Protein AF-A0A1X7SRQ0-F1 (afdb_monomer_lite)

Structure (mmCIF, N/CA/C/O backbone):
data_AF-A0A1X7SRQ0-F1
#
_entry.id   AF-A0A1X7SRQ0-F1
#
loop_
_atom_site.group_PDB
_atom_site.id
_atom_site.type_symbol
_atom_site.label_atom_id
_atom_site.label_alt_id
_atom_site.label_comp_id
_atom_site.label_asym_id
_atom_site.label_entity_id
_atom_site.label_seq_id
_atom_site.pdbx_PDB_ins_code
_atom_site.Cartn_x
_atom_site.Cartn_y
_atom_site.Cartn_z
_atom_site.occupancy
_atom_site.B_iso_or_equiv
_atom_site.auth_seq_id
_atom_site.auth_comp_id
_atom_site.auth_asym_id
_atom_site.auth_atom_id
_atom_site.pdbx_PDB_model_num
ATOM 1 N N . SER A 1 1 ? -3.868 19.330 27.642 1.00 83.50 1 SER A N 1
ATOM 2 C CA . SER A 1 1 ? -2.740 20.035 26.995 1.00 83.50 1 SER A CA 1
ATOM 3 C C . SER A 1 1 ? -2.067 19.107 25.992 1.00 83.50 1 SER A C 1
ATOM 5 O O . SER A 1 1 ? -2.163 17.891 26.142 1.00 83.50 1 SER A O 1
ATOM 7 N N . GLN A 1 2 ? -1.380 19.655 24.985 1.00 92.00 2 GLN A N 1
ATOM 8 C CA . GLN A 1 2 ? -0.649 18.872 23.974 1.00 92.00 2 GLN A CA 1
ATOM 9 C C . GLN A 1 2 ? 0.383 17.914 24.601 1.00 92.00 2 GLN A C 1
ATOM 11 O O . GLN A 1 2 ? 0.503 16.767 24.185 1.00 92.00 2 GLN A O 1
ATOM 16 N N . SER A 1 3 ? 1.067 18.350 25.662 1.00 94.25 3 SER A N 1
ATOM 17 C CA . SER A 1 3 ? 2.049 17.537 26.389 1.00 94.25 3 SER A CA 1
ATOM 18 C C . SER A 1 3 ? 1.445 16.299 27.062 1.00 94.25 3 SER A C 1
ATOM 20 O O . SER A 1 3 ? 2.060 15.236 27.051 1.00 94.25 3 SER A O 1
ATOM 22 N N . ALA A 1 4 ? 0.237 16.411 27.622 1.00 95.19 4 ALA A N 1
ATOM 23 C CA . ALA A 1 4 ? -0.455 15.280 28.237 1.00 95.19 4 ALA A CA 1
ATOM 24 C C . ALA A 1 4 ? -0.912 14.260 27.184 1.00 95.19 4 ALA A C 1
ATOM 26 O O . ALA A 1 4 ? -0.742 13.062 27.384 1.00 95.19 4 ALA A O 1
ATOM 27 N N . TYR A 1 5 ? -1.433 14.729 26.044 1.00 96.12 5 TYR A N 1
ATOM 28 C CA . TYR A 1 5 ? -1.810 13.851 24.934 1.00 96.12 5 TYR A CA 1
ATOM 29 C C . TYR A 1 5 ? -0.614 13.035 24.438 1.00 96.12 5 TYR A C 1
ATOM 31 O O . TYR A 1 5 ? -0.712 11.813 24.319 1.00 96.12 5 TYR A O 1
ATOM 39 N N . ARG A 1 6 ? 0.524 13.704 24.217 1.00 97.00 6 ARG A N 1
ATOM 40 C CA . ARG A 1 6 ? 1.733 13.056 23.715 1.00 97.00 6 ARG A CA 1
ATOM 41 C C . ARG A 1 6 ? 2.205 11.924 24.633 1.00 97.00 6 ARG A C 1
ATOM 43 O O . ARG A 1 6 ? 2.407 10.810 24.168 1.00 97.00 6 ARG A O 1
ATOM 50 N N . LYS A 1 7 ? 2.287 12.179 25.942 1.00 96.38 7 LYS A N 1
ATOM 51 C CA . LYS A 1 7 ? 2.728 11.180 26.932 1.00 96.38 7 LYS A CA 1
ATOM 52 C C . LYS A 1 7 ? 1.745 10.023 27.119 1.00 96.38 7 LYS A C 1
ATOM 54 O O . LYS A 1 7 ? 2.156 8.894 27.359 1.00 96.38 7 LYS A O 1
ATOM 59 N N . ILE A 1 8 ? 0.442 10.306 27.080 1.00 96.25 8 ILE A N 1
ATOM 60 C CA . ILE A 1 8 ? -0.592 9.309 27.397 1.00 96.25 8 ILE A CA 1
ATOM 61 C C . ILE A 1 8 ? -0.924 8.445 26.177 1.00 96.25 8 ILE A C 1
ATOM 63 O O . ILE A 1 8 ? -1.180 7.254 26.344 1.00 96.25 8 ILE A O 1
ATOM 67 N N . TYR A 1 9 ? -0.932 9.023 24.973 1.00 97.38 9 TYR A N 1
ATOM 68 C CA . TYR A 1 9 ? -1.379 8.348 23.755 1.00 97.38 9 TYR A CA 1
ATOM 69 C C . TYR A 1 9 ? -0.273 8.217 22.713 1.00 97.38 9 TYR A C 1
ATOM 71 O O . TYR A 1 9 ? 0.053 7.103 22.325 1.00 97.38 9 TYR A O 1
ATOM 79 N N . GLU A 1 10 ? 0.307 9.326 22.255 1.00 97.38 10 GLU A N 1
ATOM 80 C CA . GLU A 1 10 ? 1.217 9.321 21.100 1.00 97.38 10 GLU A CA 1
ATOM 81 C C . GLU A 1 10 ? 2.457 8.448 21.327 1.00 97.38 10 GLU A C 1
ATOM 83 O O . GLU A 1 10 ? 2.701 7.524 20.555 1.00 97.38 10 GLU A O 1
ATOM 88 N N . GLU A 1 11 ? 3.205 8.698 22.403 1.00 97.19 11 GLU A N 1
ATOM 89 C CA . GLU A 1 11 ? 4.461 8.003 22.697 1.00 97.19 11 GLU A CA 1
ATOM 90 C C . GLU A 1 11 ? 4.254 6.492 22.901 1.00 97.19 11 GLU A C 1
ATOM 92 O O . GLU A 1 11 ? 4.923 5.726 22.206 1.00 97.19 11 GLU A O 1
ATOM 97 N N . PRO A 1 12 ? 3.298 6.020 23.732 1.00 97.06 12 PRO A N 1
ATOM 98 C CA . PRO A 1 12 ? 3.054 4.584 23.878 1.00 97.06 12 PRO A CA 1
ATOM 99 C C . PRO A 1 12 ? 2.584 3.905 22.586 1.00 97.06 12 PRO A C 1
ATOM 101 O O . PRO A 1 12 ? 2.986 2.781 22.292 1.00 97.06 12 PRO A O 1
ATOM 104 N N . ILE A 1 13 ? 1.749 4.579 21.784 1.00 97.81 13 ILE A N 1
ATOM 105 C CA . ILE A 1 13 ? 1.267 4.027 20.509 1.00 97.81 13 ILE A CA 1
ATOM 106 C C . ILE A 1 13 ? 2.419 3.922 19.504 1.00 97.81 13 ILE A C 1
ATOM 108 O O . ILE A 1 13 ? 2.523 2.919 18.799 1.00 97.81 13 ILE A O 1
ATOM 112 N N . VAL A 1 14 ? 3.293 4.926 19.422 1.00 97.50 14 VAL A N 1
ATOM 113 C CA . VAL A 1 14 ? 4.455 4.893 18.521 1.00 97.50 14 VAL A CA 1
ATOM 114 C C . VAL A 1 14 ? 5.480 3.854 18.976 1.00 97.50 14 VAL A C 1
ATOM 116 O O . VAL A 1 14 ? 6.003 3.128 18.129 1.00 97.50 14 VAL A O 1
ATOM 119 N N . ALA A 1 15 ? 5.726 3.741 20.285 1.00 96.50 15 ALA A N 1
ATOM 120 C CA . ALA A 1 15 ? 6.619 2.737 20.859 1.00 96.50 15 ALA A CA 1
ATOM 121 C C . ALA A 1 15 ? 6.144 1.311 20.537 1.00 96.50 15 ALA A C 1
ATOM 123 O O . ALA A 1 15 ? 6.921 0.517 20.021 1.00 96.50 15 ALA A O 1
ATOM 124 N N . SER A 1 16 ? 4.846 1.023 20.697 1.00 96.94 16 SER A N 1
ATOM 125 C CA . SER A 1 16 ? 4.266 -0.301 20.399 1.00 96.94 16 SER A CA 1
ATOM 126 C C . SER A 1 16 ? 4.402 -0.774 18.946 1.00 96.94 16 SER A C 1
ATOM 128 O O . SER A 1 16 ? 4.195 -1.948 18.661 1.00 96.94 16 SER A O 1
ATOM 130 N N . ARG A 1 17 ? 4.704 0.137 18.010 1.00 95.38 17 ARG A N 1
ATOM 131 C CA . ARG A 1 17 ? 4.852 -0.155 16.574 1.00 95.38 17 ARG A CA 1
ATOM 132 C C . ARG A 1 17 ? 6.307 -0.342 16.148 1.00 95.38 17 ARG A C 1
ATOM 134 O O . ARG A 1 17 ? 6.551 -0.577 14.965 1.00 95.38 17 ARG A O 1
ATOM 141 N N . GLN A 1 18 ? 7.258 -0.179 17.068 1.00 95.94 18 GLN A N 1
ATOM 142 C CA . GLN A 1 18 ? 8.664 -0.437 16.781 1.00 95.94 18 GLN A CA 1
ATOM 143 C C . GLN A 1 18 ? 8.905 -1.941 16.663 1.00 95.94 18 GLN A C 1
ATOM 145 O O . GLN A 1 18 ? 8.263 -2.734 17.344 1.00 95.94 18 GLN A O 1
ATOM 150 N N . VAL A 1 19 ? 9.846 -2.326 15.801 1.00 93.94 19 VAL A N 1
ATOM 151 C CA . VAL A 1 19 ? 10.193 -3.740 15.569 1.00 93.94 19 VAL A CA 1
ATOM 152 C C . VAL A 1 19 ? 10.662 -4.419 16.861 1.00 93.94 19 VAL A C 1
ATOM 154 O O . VAL A 1 19 ? 10.330 -5.572 17.101 1.00 93.94 19 VAL A O 1
ATOM 157 N N . GLU A 1 20 ? 11.363 -3.671 17.711 1.00 94.62 20 GLU A N 1
ATOM 158 C CA . GLU A 1 20 ? 11.936 -4.137 18.980 1.00 94.62 20 GLU A CA 1
ATOM 159 C C . GLU A 1 20 ? 10.980 -3.968 20.181 1.00 94.62 20 GLU A C 1
ATOM 161 O O . GLU A 1 20 ? 11.410 -4.050 21.330 1.00 94.62 20 GLU A O 1
ATOM 166 N N . ALA A 1 21 ? 9.697 -3.665 19.949 1.00 95.81 21 ALA A N 1
ATOM 167 C CA . ALA A 1 21 ? 8.748 -3.396 21.027 1.00 95.81 21 ALA A CA 1
ATOM 168 C C . ALA A 1 21 ? 8.471 -4.654 21.861 1.00 95.81 21 ALA A C 1
ATOM 170 O O . ALA A 1 21 ? 8.062 -5.694 21.333 1.00 95.81 21 ALA A O 1
ATOM 171 N N . THR A 1 22 ? 8.616 -4.529 23.176 1.00 96.94 22 THR A N 1
ATOM 172 C CA . THR A 1 22 ? 8.299 -5.597 24.132 1.00 96.94 22 THR A CA 1
ATOM 173 C C . THR A 1 22 ? 6.798 -5.906 24.160 1.00 96.94 22 THR A C 1
ATOM 175 O O . THR A 1 22 ? 5.968 -5.062 23.818 1.00 96.94 22 THR A O 1
ATOM 178 N N . GLU A 1 23 ? 6.411 -7.102 24.619 1.00 96.62 23 GLU A N 1
ATOM 179 C CA . GLU A 1 23 ? 4.990 -7.476 24.749 1.00 96.62 23 GLU A CA 1
ATOM 180 C C . GLU A 1 23 ? 4.202 -6.484 25.622 1.00 96.62 23 GLU A C 1
ATOM 182 O O . GLU A 1 23 ? 3.056 -6.146 25.323 1.00 96.62 23 GLU A O 1
ATOM 187 N N . THR A 1 24 ? 4.833 -5.956 26.672 1.00 96.94 24 THR A N 1
ATOM 188 C CA . THR A 1 24 ? 4.220 -4.974 27.573 1.00 96.94 24 THR A CA 1
ATOM 189 C C . THR A 1 24 ? 3.992 -3.631 26.879 1.00 96.94 24 THR A C 1
ATOM 191 O O . THR A 1 24 ? 2.922 -3.037 27.026 1.00 96.94 24 THR A O 1
ATOM 194 N N . GLU A 1 25 ? 4.948 -3.153 26.080 1.00 97.00 25 GLU A N 1
ATOM 195 C CA . GLU A 1 25 ? 4.791 -1.937 25.272 1.00 97.00 25 GLU A CA 1
ATOM 196 C C . GLU A 1 25 ? 3.715 -2.103 24.199 1.00 97.00 25 GLU A C 1
ATOM 198 O O . GLU A 1 25 ? 2.921 -1.182 23.983 1.00 97.00 25 GLU A O 1
ATOM 203 N N . GLN A 1 26 ? 3.645 -3.279 23.568 1.00 97.19 26 GLN A N 1
ATOM 204 C CA . GLN A 1 26 ? 2.597 -3.610 22.604 1.00 97.19 26 GLN A CA 1
ATOM 205 C C . GLN A 1 26 ? 1.209 -3.533 23.242 1.00 97.19 26 GLN A C 1
ATOM 207 O O . GLN A 1 26 ? 0.316 -2.863 22.713 1.00 97.19 26 GLN A O 1
ATOM 212 N N . GLU A 1 27 ? 1.040 -4.144 24.414 1.00 97.88 27 GLU A N 1
ATOM 213 C CA . GLU A 1 27 ? -0.235 -4.144 25.124 1.00 97.88 27 GLU A CA 1
ATOM 214 C C . GLU A 1 27 ? -0.637 -2.731 25.576 1.00 97.88 27 GLU A C 1
ATOM 216 O O . GLU A 1 27 ? -1.770 -2.294 25.349 1.00 97.88 27 GLU A O 1
ATOM 221 N N . ILE A 1 28 ? 0.294 -1.971 26.166 1.00 97.62 28 ILE A N 1
ATOM 222 C CA . ILE A 1 28 ? 0.040 -0.587 26.591 1.00 97.62 28 ILE A CA 1
ATOM 223 C C . ILE A 1 28 ? -0.353 0.271 25.384 1.00 97.62 28 ILE A C 1
ATOM 225 O O . ILE A 1 28 ? -1.359 0.988 25.445 1.00 97.62 28 ILE A O 1
ATOM 229 N N . GLY A 1 29 ? 0.396 0.194 24.282 1.00 97.94 29 GLY A N 1
ATOM 230 C CA . GLY A 1 29 ? 0.091 0.941 23.065 1.00 97.94 29 GLY A CA 1
ATOM 231 C C . GLY A 1 29 ? -1.264 0.565 22.473 1.00 97.94 29 GLY A C 1
ATOM 232 O O . GLY A 1 29 ? -2.033 1.456 22.103 1.00 97.94 29 GLY A O 1
ATOM 233 N N . GLN A 1 30 ? -1.622 -0.723 22.469 1.00 97.69 30 GLN A N 1
ATOM 234 C CA . GLN A 1 30 ? -2.933 -1.182 22.011 1.00 97.69 30 GLN A CA 1
ATOM 235 C C . GLN A 1 30 ? -4.068 -0.623 22.879 1.00 97.69 30 GLN A C 1
ATOM 237 O O . GLN A 1 30 ? -5.029 -0.068 22.336 1.00 97.69 30 GLN A O 1
ATOM 242 N N . ARG A 1 31 ? -3.947 -0.691 24.213 1.00 97.94 31 ARG A N 1
ATOM 243 C CA . ARG A 1 31 ? -4.951 -0.130 25.137 1.00 97.94 31 ARG A CA 1
ATOM 244 C C . ARG A 1 31 ? -5.111 1.382 24.939 1.00 97.94 31 ARG A C 1
ATOM 246 O O . ARG A 1 31 ? -6.234 1.884 24.882 1.00 97.94 31 ARG A O 1
ATOM 253 N N . ARG A 1 32 ? -4.004 2.123 24.784 1.00 97.81 32 ARG A N 1
ATOM 254 C CA . ARG A 1 32 ? -4.040 3.577 24.531 1.00 97.81 32 ARG A CA 1
ATOM 255 C C . ARG A 1 32 ? -4.650 3.917 23.173 1.00 97.81 32 ARG A C 1
ATOM 257 O O . ARG A 1 32 ? -5.443 4.853 23.097 1.00 97.81 32 ARG A O 1
ATOM 264 N N . ALA A 1 33 ? -4.346 3.149 22.127 1.00 97.50 33 ALA A N 1
ATOM 265 C CA . ALA A 1 33 ? -4.944 3.331 20.805 1.00 97.50 33 ALA A CA 1
ATOM 266 C C . ALA A 1 33 ? -6.461 3.092 20.817 1.00 97.50 33 ALA A C 1
ATOM 268 O O . ALA A 1 33 ? -7.209 3.872 20.224 1.00 97.50 33 ALA A O 1
ATOM 269 N N . GLN A 1 34 ? -6.917 2.042 21.506 1.00 97.12 34 GLN A N 1
ATOM 270 C CA . GLN A 1 34 ? -8.341 1.729 21.645 1.00 97.12 34 GLN A CA 1
ATOM 271 C C . GLN A 1 34 ? -9.088 2.829 22.398 1.00 97.12 34 GLN A C 1
ATOM 273 O O . GLN A 1 34 ? -10.126 3.291 21.924 1.00 97.12 34 GLN A O 1
ATOM 278 N N . GLU A 1 35 ? -8.543 3.294 23.523 1.00 97.12 35 GLU A N 1
ATOM 279 C CA . GLU A 1 35 ? -9.167 4.370 24.293 1.00 97.12 35 GLU A CA 1
ATOM 280 C C . GLU A 1 35 ? -9.240 5.671 23.487 1.00 97.12 35 GLU A C 1
ATOM 282 O O . GLU A 1 35 ? -10.292 6.309 23.430 1.00 97.12 35 GLU A O 1
ATOM 287 N N . LEU A 1 36 ? -8.165 6.034 22.781 1.00 96.25 36 LEU A N 1
ATOM 288 C CA . LEU A 1 36 ? -8.173 7.209 21.912 1.00 96.25 36 LEU A CA 1
ATOM 289 C C . LEU A 1 36 ? -9.231 7.089 20.805 1.00 96.25 36 LEU A C 1
ATOM 291 O O . LEU A 1 36 ? -9.978 8.036 20.561 1.00 96.25 36 LEU A O 1
ATOM 295 N N . MET A 1 37 ? -9.333 5.924 20.159 1.00 95.12 37 MET A N 1
ATOM 296 C CA . MET A 1 37 ? -10.345 5.676 19.130 1.00 95.12 37 MET A CA 1
ATOM 297 C C . MET A 1 37 ? -11.764 5.782 19.699 1.00 95.12 37 MET A C 1
ATOM 299 O O . MET A 1 37 ? -12.630 6.387 19.065 1.00 95.12 37 MET A O 1
ATOM 303 N N . ARG A 1 38 ? -12.001 5.253 20.907 1.00 95.19 38 ARG A N 1
ATOM 304 C CA . ARG A 1 38 ? -13.285 5.365 21.611 1.00 95.19 38 ARG A CA 1
ATOM 305 C C . ARG A 1 38 ? -13.657 6.829 21.837 1.00 95.19 38 ARG A C 1
ATOM 307 O O . ARG A 1 38 ? -14.774 7.225 21.509 1.00 95.19 38 ARG A O 1
ATOM 314 N N . LEU A 1 39 ? -12.716 7.643 22.319 1.00 94.88 39 LEU A N 1
ATOM 315 C CA . LEU A 1 39 ? -12.930 9.076 22.528 1.00 94.88 39 LEU A CA 1
ATOM 316 C C . LEU A 1 39 ? -13.249 9.816 21.223 1.00 94.88 39 LEU A C 1
ATOM 318 O O . LEU A 1 39 ? -14.202 10.592 21.175 1.00 94.88 39 LEU A O 1
ATOM 322 N N . ILE A 1 40 ? -12.498 9.540 20.154 1.00 94.62 40 ILE A N 1
ATOM 323 C CA . ILE A 1 40 ? -12.701 10.170 18.841 1.00 94.62 40 ILE A CA 1
ATOM 324 C C . ILE A 1 40 ? -14.042 9.751 18.226 1.00 94.62 40 ILE A C 1
ATOM 326 O O . ILE A 1 40 ? -14.733 10.584 17.639 1.00 94.62 40 ILE A O 1
ATOM 330 N N . SER A 1 41 ? -14.446 8.488 18.385 1.00 93.25 41 SER A N 1
ATOM 331 C CA . SER A 1 41 ? -15.684 7.957 17.797 1.00 93.25 41 SER A CA 1
ATOM 332 C C . SER A 1 41 ? -16.956 8.672 18.268 1.00 93.25 41 SER A C 1
ATOM 334 O O . SER A 1 41 ? -17.941 8.696 17.536 1.00 93.25 41 SER A O 1
ATOM 336 N N . MET A 1 42 ? -16.927 9.319 19.440 1.00 93.81 42 MET A N 1
ATOM 337 C CA . MET A 1 42 ? -18.051 10.120 19.942 1.00 93.81 42 MET A CA 1
ATOM 338 C C . MET A 1 42 ? -18.315 11.382 19.108 1.00 93.81 42 MET A C 1
ATOM 340 O O . MET A 1 42 ? -19.422 11.912 19.139 1.00 93.81 42 MET A O 1
ATOM 344 N N . PHE A 1 43 ? -17.319 11.856 18.355 1.00 94.62 43 PHE A N 1
ATOM 345 C CA . PHE A 1 43 ? -17.387 13.106 17.588 1.00 94.62 43 PHE A CA 1
ATOM 346 C C . PHE A 1 43 ? -17.085 12.914 16.094 1.00 94.62 43 PHE A C 1
ATOM 348 O O . PHE A 1 43 ? -17.113 13.876 15.328 1.00 94.62 43 PHE A O 1
ATOM 355 N N . TYR A 1 44 ? -16.801 11.683 15.662 1.00 88.81 44 TYR A N 1
ATOM 356 C CA . TYR A 1 44 ? -16.464 11.343 14.283 1.00 88.81 44 TYR A CA 1
ATOM 357 C C . TYR A 1 44 ? -17.385 10.241 13.754 1.00 88.81 44 TYR A C 1
ATOM 359 O O . TYR A 1 44 ? -17.308 9.083 14.166 1.00 88.81 44 TYR A O 1
ATOM 367 N N . LEU A 1 45 ? -18.239 10.593 12.790 1.00 90.69 45 LEU A N 1
ATOM 368 C CA . LEU A 1 45 ? -19.110 9.634 12.119 1.00 90.69 45 LEU A CA 1
ATOM 369 C C . LEU A 1 45 ? -18.375 8.958 10.955 1.00 90.69 45 LEU A C 1
ATOM 371 O O . LEU A 1 45 ? -18.103 9.583 9.929 1.00 90.69 45 LEU A O 1
ATOM 375 N N . ARG A 1 46 ? -18.137 7.648 11.074 1.00 88.25 46 ARG A N 1
ATOM 376 C CA . ARG A 1 46 ? -17.595 6.815 9.992 1.00 88.25 46 ARG A CA 1
ATOM 377 C C . ARG A 1 46 ? -18.678 5.918 9.402 1.00 88.25 46 ARG A C 1
ATOM 379 O O . ARG A 1 46 ? -19.153 5.002 10.065 1.00 88.25 46 ARG A O 1
ATOM 386 N N . ARG A 1 47 ? -19.025 6.126 8.131 1.00 89.38 47 ARG A N 1
ATOM 387 C CA . ARG A 1 47 ? -19.858 5.190 7.357 1.00 89.38 47 ARG A CA 1
ATOM 388 C C . ARG A 1 47 ? -18.954 4.291 6.521 1.00 89.38 47 ARG A C 1
ATOM 390 O O . ARG A 1 47 ? -18.166 4.786 5.719 1.00 89.38 47 ARG A O 1
ATOM 397 N N . THR A 1 48 ? -19.038 2.980 6.720 1.00 88.94 48 THR A N 1
ATOM 398 C CA . THR A 1 48 ? -18.316 2.003 5.894 1.00 88.94 48 THR A CA 1
ATOM 399 C C . THR A 1 48 ? -19.169 1.611 4.689 1.00 88.94 48 THR A C 1
ATOM 401 O O . THR A 1 48 ? -20.396 1.730 4.699 1.00 88.94 48 THR A O 1
ATOM 404 N N . GLN A 1 49 ? -18.527 1.091 3.640 1.00 83.75 49 GLN A N 1
ATOM 405 C CA . GLN A 1 49 ? -19.229 0.540 2.473 1.00 83.75 49 GLN A CA 1
ATOM 406 C C . GLN A 1 49 ? -20.114 -0.673 2.825 1.00 83.75 49 GLN A C 1
ATOM 408 O O . GLN A 1 49 ? -20.915 -1.106 2.002 1.00 83.75 49 GLN A O 1
ATOM 413 N N . GLU A 1 50 ? -20.015 -1.216 4.044 1.00 84.94 50 GLU A N 1
ATOM 414 C CA . GLU A 1 50 ? -20.852 -2.322 4.526 1.00 84.94 50 GLU A CA 1
ATOM 415 C C . GLU A 1 50 ? -22.338 -1.972 4.547 1.00 84.94 50 GLU A C 1
ATOM 417 O O . GLU A 1 50 ? -23.168 -2.842 4.300 1.00 84.94 50 GLU A O 1
ATOM 422 N N . ILE A 1 51 ? -22.673 -0.695 4.757 1.00 84.56 51 ILE A N 1
ATOM 423 C CA . ILE A 1 51 ? -24.057 -0.210 4.697 1.00 84.56 51 ILE A CA 1
ATOM 424 C C . ILE A 1 51 ? -24.643 -0.442 3.293 1.00 84.56 51 ILE A C 1
ATOM 426 O O . ILE A 1 51 ? -25.795 -0.849 3.166 1.00 84.56 51 ILE A O 1
ATOM 430 N N . ASN A 1 52 ? -23.832 -0.259 2.245 1.00 82.69 52 ASN A N 1
ATOM 431 C CA . ASN A 1 52 ? -24.247 -0.421 0.850 1.00 82.6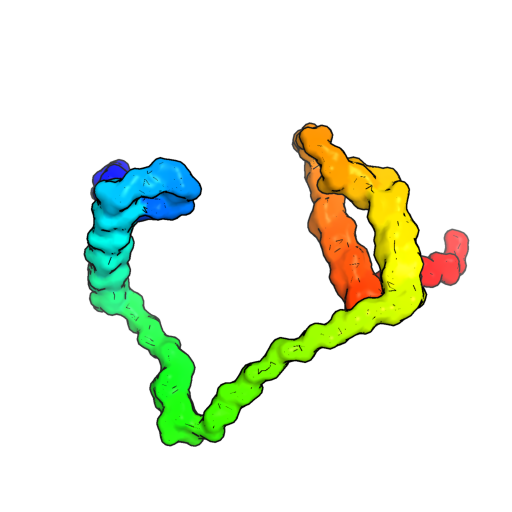9 52 ASN A CA 1
ATOM 432 C C . ASN A 1 52 ? -24.247 -1.885 0.388 1.00 82.69 52 ASN A C 1
ATOM 434 O O . ASN A 1 52 ? -24.962 -2.217 -0.555 1.00 82.69 52 ASN A O 1
ATOM 438 N N . LYS A 1 53 ? -23.502 -2.783 1.053 1.00 82.94 53 LYS A N 1
ATOM 439 C CA . LYS A 1 53 ? -23.438 -4.215 0.690 1.00 82.94 53 LYS A CA 1
ATOM 440 C C . LYS A 1 53 ? -24.803 -4.915 0.717 1.00 82.94 53 LYS A C 1
ATOM 442 O O . LYS A 1 53 ? -24.962 -5.934 0.065 1.00 82.94 53 LYS A O 1
ATOM 447 N N . LYS A 1 54 ? -25.776 -4.386 1.468 1.00 84.94 54 LYS A N 1
ATOM 448 C CA . LYS A 1 54 ? -27.151 -4.918 1.527 1.00 84.94 54 LYS A CA 1
ATOM 449 C C . LYS A 1 54 ? -28.000 -4.565 0.302 1.00 84.94 54 LYS A C 1
ATOM 451 O O . LYS A 1 54 ? -29.035 -5.184 0.095 1.00 84.94 54 LYS A O 1
ATOM 456 N N . TYR A 1 55 ? -27.581 -3.565 -0.471 1.00 91.00 55 TYR A N 1
ATOM 457 C CA . TYR A 1 55 ? -28.361 -2.995 -1.572 1.00 91.00 55 TYR A CA 1
ATOM 458 C C . TYR A 1 55 ? -27.650 -3.093 -2.922 1.00 91.00 55 TYR A C 1
ATOM 460 O O . TYR A 1 55 ? -28.278 -2.909 -3.960 1.00 91.00 55 TYR A O 1
ATOM 468 N N . LEU A 1 56 ? -26.345 -3.369 -2.917 1.00 90.88 56 LEU A N 1
ATOM 469 C CA . LEU A 1 56 ? -25.528 -3.509 -4.114 1.00 90.88 56 LEU A CA 1
ATOM 470 C C . LEU A 1 56 ? -25.095 -4.969 -4.305 1.00 90.88 56 LEU A C 1
ATOM 472 O O . LEU A 1 56 ? -24.885 -5.674 -3.316 1.00 90.88 56 LEU A O 1
ATOM 476 N N . PRO A 1 57 ? -24.895 -5.416 -5.556 1.00 91.12 57 PRO A N 1
ATOM 477 C CA . PRO A 1 57 ? -24.254 -6.694 -5.839 1.00 91.12 57 PRO A CA 1
ATOM 478 C C . PRO A 1 57 ? -22.885 -6.824 -5.145 1.00 91.12 57 PRO A C 1
ATOM 480 O O . PRO A 1 57 ? -22.214 -5.812 -4.903 1.00 91.12 57 PRO A O 1
ATOM 483 N N . PRO A 1 58 ? -22.434 -8.055 -4.840 1.00 88.56 58 PRO A N 1
ATOM 484 C CA . PRO A 1 58 ? -21.140 -8.269 -4.208 1.00 88.56 58 PRO A CA 1
ATOM 485 C C . PRO A 1 58 ? -20.014 -7.723 -5.093 1.00 88.56 58 PRO A C 1
ATOM 487 O O . PRO A 1 58 ? -19.898 -8.065 -6.269 1.00 88.56 58 PRO A O 1
ATOM 490 N N . LYS A 1 59 ? -19.155 -6.879 -4.512 1.00 89.00 59 LYS A N 1
ATOM 491 C CA . LYS A 1 59 ? -17.941 -6.406 -5.180 1.00 89.00 59 LYS A CA 1
ATOM 492 C C . LYS A 1 59 ? -16.936 -7.555 -5.247 1.00 89.00 59 LYS A C 1
ATOM 494 O O . LYS A 1 59 ? -16.497 -8.040 -4.207 1.00 89.00 59 LYS A O 1
ATOM 499 N N . VAL A 1 60 ? -16.553 -7.948 -6.457 1.00 91.06 60 VAL A N 1
ATOM 500 C CA . VAL A 1 60 ? -15.452 -8.889 -6.690 1.00 91.06 60 VAL A CA 1
ATOM 501 C C . VAL A 1 60 ? -14.197 -8.082 -6.998 1.00 91.06 60 VAL A C 1
ATOM 503 O O . VAL A 1 60 ? -14.176 -7.290 -7.938 1.00 91.06 60 VAL A O 1
ATOM 506 N N . GLU A 1 61 ? -13.159 -8.259 -6.187 1.00 93.38 61 GLU A N 1
ATOM 507 C CA . GLU A 1 61 ? -11.837 -7.681 -6.425 1.00 93.38 61 GLU A CA 1
ATOM 508 C C . GLU A 1 61 ? -10.888 -8.797 -6.857 1.00 93.38 61 GLU A C 1
ATOM 510 O O . GLU A 1 61 ? -10.872 -9.880 -6.274 1.00 93.38 61 GLU A O 1
ATOM 515 N N . SER A 1 62 ? -10.110 -8.557 -7.908 1.00 95.50 62 SER A N 1
ATOM 516 C CA . SER A 1 62 ? -9.128 -9.515 -8.413 1.00 95.50 62 SER A CA 1
ATOM 517 C C . SER A 1 62 ? -7.814 -8.797 -8.673 1.00 95.50 62 SER A C 1
ATOM 519 O O . SER A 1 62 ? -7.790 -7.749 -9.316 1.00 95.50 62 SER A O 1
ATOM 521 N N . VAL A 1 63 ? -6.721 -9.362 -8.163 1.00 97.00 63 VAL A N 1
ATOM 522 C CA . VAL A 1 63 ? -5.361 -8.868 -8.401 1.00 97.00 63 VAL A CA 1
ATOM 523 C C . VAL A 1 63 ? -4.738 -9.732 -9.488 1.00 97.00 63 VAL A C 1
ATOM 525 O O . VAL A 1 63 ? -4.543 -10.930 -9.295 1.00 97.00 63 VAL A O 1
ATOM 528 N N . ILE A 1 64 ? -4.448 -9.128 -10.639 1.00 97.19 64 ILE A N 1
ATOM 529 C CA . ILE A 1 64 ? -3.849 -9.822 -11.781 1.00 97.19 64 ILE A CA 1
ATOM 530 C C . ILE A 1 64 ? -2.348 -9.545 -11.806 1.00 97.19 64 ILE A C 1
ATOM 532 O O . ILE A 1 64 ? -1.915 -8.394 -11.852 1.00 97.19 64 ILE A O 1
ATOM 536 N N . PHE A 1 65 ? -1.550 -10.610 -11.803 1.00 96.56 65 PHE A N 1
ATOM 537 C CA . PHE A 1 65 ? -0.097 -10.525 -11.900 1.00 96.56 65 PHE A CA 1
ATOM 538 C C . PHE A 1 65 ? 0.337 -10.615 -13.363 1.00 96.56 65 PHE A C 1
ATOM 540 O O . PHE A 1 65 ? 0.441 -11.700 -13.935 1.00 96.56 65 PHE A O 1
ATOM 547 N N . CYS A 1 66 ? 0.604 -9.464 -13.971 1.00 94.69 66 CYS A N 1
ATOM 548 C CA . CYS A 1 66 ? 1.114 -9.385 -15.335 1.00 94.69 66 CYS A CA 1
ATOM 549 C C . CYS A 1 66 ? 2.646 -9.438 -15.332 1.00 94.69 66 CYS A C 1
ATOM 551 O O . CYS A 1 66 ? 3.298 -8.637 -14.660 1.00 94.69 66 CYS A O 1
ATOM 553 N N . ARG A 1 67 ? 3.235 -10.359 -16.103 1.00 95.25 67 ARG A N 1
ATOM 554 C CA . ARG A 1 67 ? 4.689 -10.378 -16.320 1.00 95.25 67 ARG A CA 1
ATOM 555 C C . ARG A 1 67 ? 5.080 -9.266 -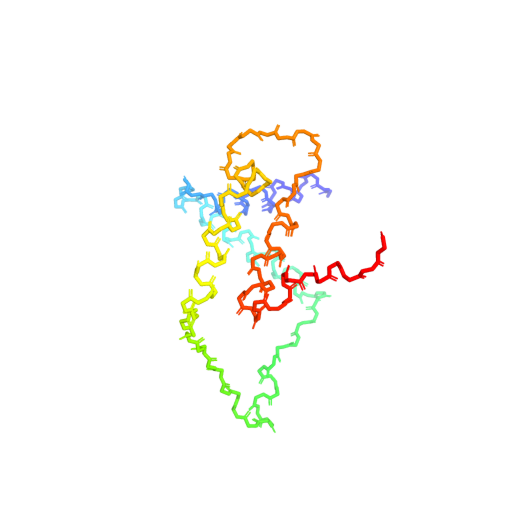17.303 1.00 95.25 67 ARG A C 1
ATOM 557 O O . ARG A 1 67 ? 4.380 -9.097 -18.302 1.00 95.25 67 ARG A O 1
ATOM 564 N N . PRO A 1 68 ? 6.180 -8.532 -17.062 1.00 94.69 68 PRO A N 1
ATOM 565 C CA . PRO A 1 68 ? 6.665 -7.537 -18.008 1.00 94.69 68 PRO A CA 1
ATOM 566 C C . PRO A 1 68 ? 7.124 -8.207 -19.307 1.00 94.69 68 PRO A C 1
ATOM 568 O O . PRO A 1 68 ? 7.638 -9.328 -19.309 1.00 94.69 68 PRO A O 1
ATOM 571 N N . THR A 1 69 ? 6.953 -7.503 -20.420 1.00 95.88 69 THR A N 1
ATOM 572 C CA . THR A 1 69 ? 7.431 -7.959 -21.731 1.00 95.88 69 THR A CA 1
ATOM 573 C C . THR A 1 69 ? 8.966 -7.946 -21.797 1.00 95.88 69 THR A C 1
ATOM 575 O O . THR A 1 69 ? 9.600 -7.171 -21.073 1.00 95.88 69 THR A O 1
ATOM 578 N N . PRO A 1 70 ? 9.597 -8.725 -22.698 1.00 95.69 70 PRO A N 1
ATOM 579 C CA . PRO A 1 70 ? 11.052 -8.697 -22.873 1.00 95.69 70 PRO A CA 1
ATOM 580 C C . PRO A 1 70 ? 11.609 -7.289 -23.139 1.00 95.69 70 PRO A C 1
ATOM 582 O O . PRO A 1 70 ? 12.653 -6.923 -22.601 1.00 95.69 70 PRO A O 1
ATOM 585 N N . LEU A 1 71 ? 10.876 -6.466 -23.902 1.00 94.12 71 LEU A N 1
ATOM 586 C CA . LEU A 1 71 ? 11.232 -5.068 -24.152 1.00 94.12 71 LEU A CA 1
ATOM 587 C C . LEU A 1 71 ? 11.194 -4.233 -22.866 1.00 94.12 71 LEU A C 1
ATOM 589 O O . LEU A 1 71 ? 12.148 -3.514 -22.581 1.00 94.12 71 LEU A O 1
ATOM 593 N N . GLN A 1 72 ? 10.125 -4.344 -22.068 1.00 95.12 72 GLN A N 1
ATOM 594 C CA . GLN A 1 72 ? 10.031 -3.640 -20.785 1.00 95.12 72 GLN A CA 1
ATOM 595 C C . GLN A 1 72 ? 11.177 -4.027 -19.853 1.00 95.12 72 GLN A C 1
ATOM 597 O O . GLN A 1 72 ? 11.782 -3.147 -19.256 1.00 95.12 72 GLN A O 1
ATOM 602 N N . VAL A 1 73 ? 11.517 -5.315 -19.767 1.00 96.06 73 VAL A N 1
ATOM 603 C CA . VAL A 1 73 ? 12.644 -5.795 -18.952 1.00 96.06 73 VAL A CA 1
ATOM 604 C C . VAL A 1 73 ? 13.969 -5.203 -19.441 1.00 96.06 73 VAL A C 1
ATOM 606 O O . VAL A 1 73 ? 14.737 -4.672 -18.639 1.00 96.06 73 VAL A O 1
ATOM 609 N N . SER A 1 74 ? 14.220 -5.231 -20.751 1.00 94.88 74 SER A N 1
ATOM 610 C CA . SER A 1 74 ? 15.438 -4.668 -21.347 1.00 94.88 74 SER A CA 1
ATOM 611 C C . SER A 1 74 ? 15.590 -3.171 -21.049 1.00 94.88 74 SER A C 1
ATOM 613 O O . SER A 1 74 ? 16.621 -2.743 -20.522 1.00 94.88 74 SER A O 1
ATOM 615 N N . VAL A 1 75 ? 14.539 -2.380 -21.291 1.00 94.06 75 VAL A N 1
ATOM 616 C CA . VAL A 1 75 ? 14.542 -0.934 -21.012 1.00 94.06 75 VAL A CA 1
ATOM 617 C C . VAL A 1 75 ? 14.646 -0.666 -19.510 1.00 94.06 75 VAL A C 1
ATOM 619 O O . VAL A 1 75 ? 15.324 0.272 -19.101 1.00 94.06 75 VAL A O 1
ATOM 622 N N . TYR A 1 76 ? 14.038 -1.503 -18.669 1.00 94.62 76 TYR A N 1
ATOM 623 C CA . TYR A 1 76 ? 14.096 -1.362 -17.215 1.00 94.62 76 TYR A CA 1
ATOM 624 C C . TYR A 1 76 ? 15.533 -1.516 -16.715 1.00 94.62 76 TYR A C 1
ATOM 626 O O . TYR A 1 76 ? 16.030 -0.653 -15.993 1.00 94.62 76 TYR A O 1
ATOM 634 N N . HIS A 1 77 ? 16.240 -2.560 -17.162 1.00 94.12 77 HIS A N 1
ATOM 635 C CA . HIS A 1 77 ? 17.659 -2.741 -16.849 1.00 94.12 77 HIS A CA 1
ATOM 636 C C . HIS A 1 77 ? 18.522 -1.588 -17.370 1.00 94.12 77 HIS A C 1
ATOM 638 O O . HIS A 1 77 ? 19.423 -1.134 -16.661 1.00 94.12 77 HIS A O 1
ATOM 644 N N . HIS A 1 78 ? 18.222 -1.070 -18.563 1.00 92.12 78 HIS A N 1
ATOM 645 C CA . HIS A 1 78 ? 18.913 0.101 -19.090 1.00 92.12 78 HIS A CA 1
ATOM 646 C C . HIS A 1 78 ? 18.702 1.336 -18.197 1.00 92.12 78 HIS A C 1
ATOM 648 O O . HIS A 1 78 ? 19.678 1.968 -17.797 1.00 92.12 78 HIS A O 1
ATOM 654 N N . LEU A 1 79 ? 17.462 1.630 -17.788 1.00 90.25 79 LEU A N 1
ATOM 655 C CA . LEU A 1 79 ? 17.157 2.739 -16.876 1.00 90.25 79 LEU A CA 1
ATOM 656 C C . LEU A 1 79 ? 17.882 2.596 -15.535 1.00 90.25 79 LEU A C 1
ATOM 6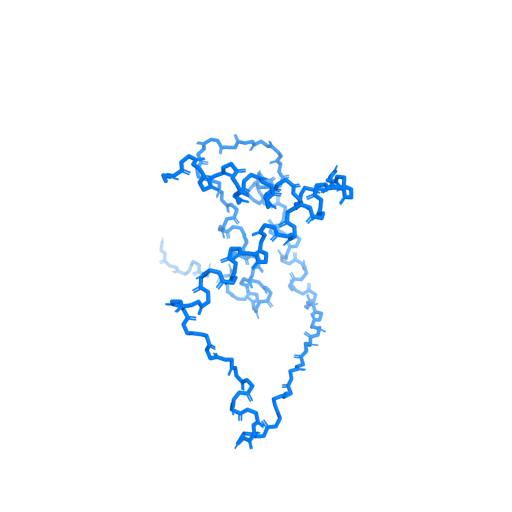58 O O . LEU A 1 79 ? 18.466 3.569 -15.060 1.00 90.25 79 LEU A O 1
ATOM 662 N N . LEU A 1 80 ? 17.915 1.393 -14.955 1.00 91.56 80 LEU A N 1
ATOM 663 C CA . LEU A 1 80 ? 18.644 1.127 -13.709 1.00 91.56 80 LEU A CA 1
ATOM 664 C C . LEU A 1 80 ? 20.151 1.392 -13.821 1.00 91.56 80 LEU A C 1
ATOM 666 O O . LEU A 1 80 ? 20.790 1.718 -12.823 1.00 91.56 80 LEU A O 1
ATOM 670 N N . SER A 1 81 ? 20.724 1.255 -15.019 1.00 9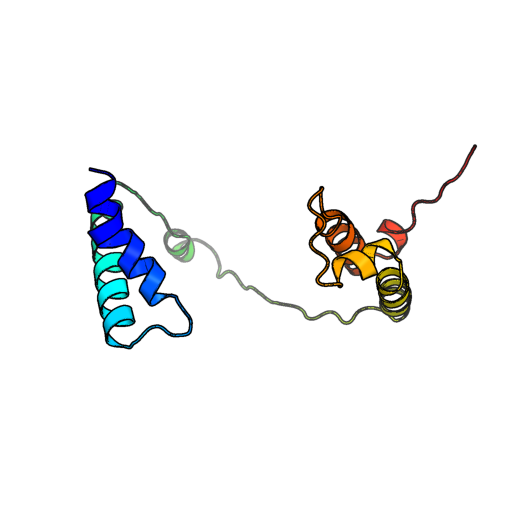0.06 81 SER A N 1
ATOM 671 C CA . SER A 1 81 ? 22.144 1.520 -15.258 1.00 90.06 81 SER A CA 1
ATOM 672 C C . SER A 1 81 ? 22.482 3.011 -15.382 1.00 90.06 81 SER A C 1
ATOM 674 O O . SER A 1 81 ? 23.653 3.375 -15.260 1.00 90.06 81 SER A O 1
ATOM 676 N N . THR A 1 82 ? 21.484 3.883 -15.573 1.00 89.44 82 THR A N 1
ATOM 677 C CA . THR A 1 82 ? 21.713 5.324 -15.751 1.00 89.44 82 THR A CA 1
ATOM 678 C C . THR A 1 82 ? 22.270 5.978 -14.478 1.00 89.44 82 THR A C 1
ATOM 680 O O . THR A 1 82 ? 21.854 5.617 -13.372 1.00 89.44 82 THR A O 1
ATOM 683 N N . PRO A 1 83 ? 23.170 6.976 -14.584 1.00 84.75 83 PRO A N 1
ATOM 684 C CA . PRO A 1 83 ? 23.760 7.642 -13.419 1.00 84.75 83 PRO A CA 1
ATOM 685 C C . PRO A 1 83 ? 22.718 8.235 -12.464 1.00 84.75 83 PRO A C 1
ATOM 687 O O . PRO A 1 83 ? 22.872 8.144 -11.248 1.00 84.75 83 PRO A O 1
ATOM 690 N N . THR A 1 84 ? 21.626 8.779 -13.008 1.00 83.81 84 THR A N 1
ATOM 691 C CA . THR A 1 84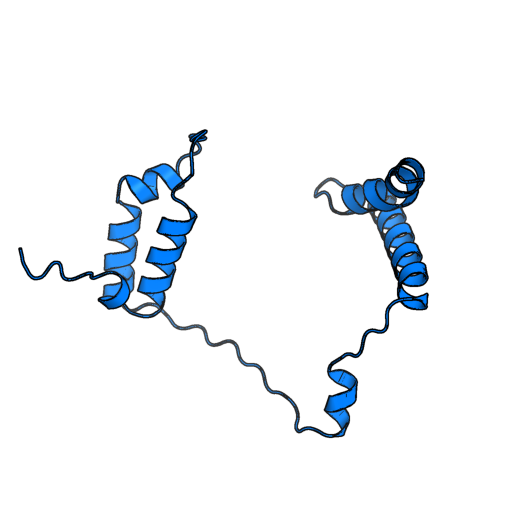 ? 20.518 9.360 -12.237 1.00 83.81 84 THR A CA 1
ATOM 692 C C . THR A 1 84 ? 19.838 8.321 -11.351 1.00 83.81 84 THR A C 1
ATOM 694 O O . THR A 1 84 ? 19.625 8.567 -10.165 1.00 83.81 84 THR A O 1
ATOM 697 N N . VAL A 1 85 ? 19.541 7.135 -11.893 1.00 86.44 85 VAL A N 1
ATOM 698 C CA . VAL A 1 85 ? 18.910 6.056 -11.122 1.00 86.44 85 VAL A CA 1
ATOM 699 C C . VAL A 1 85 ? 19.918 5.391 -10.186 1.00 86.44 85 VAL A C 1
ATOM 701 O O . VAL A 1 85 ? 19.583 5.110 -9.041 1.00 86.44 85 VAL A O 1
ATOM 704 N N . ARG A 1 86 ? 21.172 5.199 -10.609 1.00 86.69 86 ARG A N 1
ATOM 705 C CA . ARG A 1 86 ? 22.221 4.633 -9.745 1.00 86.69 86 ARG A CA 1
ATOM 706 C C . ARG A 1 86 ? 22.515 5.507 -8.530 1.00 86.69 86 ARG A C 1
ATOM 708 O O . ARG A 1 86 ? 22.651 4.972 -7.436 1.00 86.69 86 ARG A O 1
ATOM 715 N N . SER A 1 87 ? 22.554 6.827 -8.708 1.00 83.31 87 SER A N 1
ATOM 716 C CA . SER A 1 87 ? 22.704 7.788 -7.609 1.00 83.31 87 SER A CA 1
ATOM 717 C C . SER A 1 87 ? 21.552 7.674 -6.601 1.00 83.31 87 SER A C 1
ATOM 719 O O . SER A 1 87 ? 21.770 7.684 -5.393 1.00 83.31 87 SER A O 1
ATOM 721 N N . CYS A 1 88 ? 20.327 7.431 -7.085 1.00 83.38 88 CYS A N 1
ATOM 722 C CA . CYS A 1 88 ? 19.171 7.126 -6.239 1.00 83.38 88 CYS A CA 1
ATOM 723 C C . CYS A 1 88 ? 19.254 5.785 -5.491 1.00 83.38 88 CYS A C 1
ATOM 725 O O . CYS A 1 88 ? 18.498 5.584 -4.545 1.00 83.38 88 CYS A O 1
ATOM 727 N N . LEU A 1 89 ? 20.092 4.848 -5.929 1.00 82.00 89 LEU A N 1
ATOM 728 C CA . LEU A 1 89 ? 20.263 3.544 -5.281 1.00 82.00 89 LEU A CA 1
ATOM 729 C C . LEU A 1 89 ? 21.453 3.534 -4.312 1.00 82.00 89 LEU A C 1
ATOM 731 O O . LEU A 1 89 ? 21.534 2.661 -3.449 1.00 82.00 89 LEU A O 1
ATOM 735 N N . SER A 1 90 ? 22.378 4.489 -4.435 1.00 79.12 90 SER A N 1
ATOM 736 C CA . SER A 1 90 ? 23.477 4.664 -3.489 1.00 79.12 90 SER A CA 1
ATOM 737 C C . SER A 1 90 ? 23.029 5.413 -2.234 1.00 79.12 90 SER A C 1
ATOM 739 O O . SER A 1 90 ? 22.311 6.403 -2.312 1.00 79.12 90 SER A O 1
ATOM 741 N N . HIS A 1 91 ? 23.538 4.994 -1.073 1.00 65.88 91 HIS A N 1
ATOM 742 C CA . HIS A 1 91 ? 23.289 5.606 0.243 1.00 65.88 91 HIS A CA 1
ATOM 743 C C . HIS A 1 91 ? 23.898 7.018 0.408 1.00 65.88 91 HIS A C 1
ATOM 745 O O . HIS A 1 91 ? 23.996 7.533 1.522 1.00 65.88 91 HIS A O 1
ATOM 751 N N . SER A 1 92 ? 24.341 7.664 -0.677 1.00 61.00 92 SER A N 1
ATOM 752 C CA . SER A 1 92 ? 24.835 9.036 -0.632 1.00 61.00 92 SER A CA 1
ATOM 753 C C . SER A 1 92 ? 23.647 9.980 -0.473 1.00 61.00 92 SER A C 1
ATOM 755 O O . SER A 1 92 ? 22.956 10.300 -1.440 1.00 61.00 92 SER A O 1
ATOM 757 N N . HIS A 1 93 ? 23.406 10.410 0.764 1.00 56.16 93 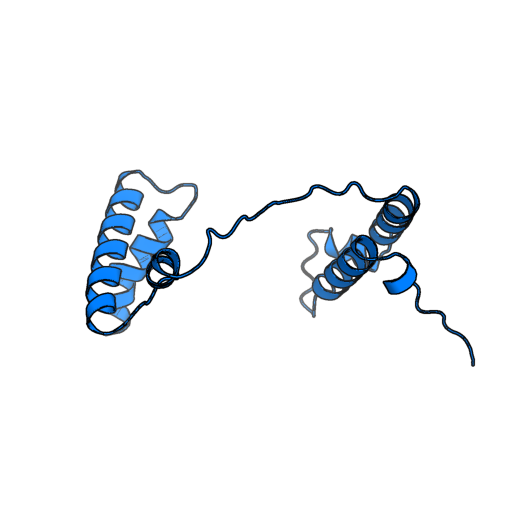HIS A N 1
ATOM 758 C CA . HIS A 1 93 ? 22.448 11.453 1.108 1.00 56.16 93 HIS A CA 1
ATOM 759 C C . HIS A 1 93 ? 22.763 12.738 0.325 1.00 56.16 93 HIS A C 1
ATOM 761 O O . HIS A 1 93 ? 23.567 13.563 0.754 1.00 56.16 93 HIS A O 1
ATOM 767 N N . SER A 1 94 ? 22.125 12.924 -0.832 1.00 55.88 94 SER A N 1
ATOM 768 C CA . SER A 1 94 ? 22.093 14.228 -1.486 1.00 55.88 94 SER A CA 1
ATOM 769 C C . SER A 1 94 ? 21.208 15.142 -0.643 1.00 55.88 94 SER A C 1
ATOM 771 O O . SER A 1 94 ? 19.988 14.994 -0.620 1.00 55.88 94 SER A O 1
ATOM 773 N N . LEU A 1 95 ? 21.834 16.089 0.056 1.00 53.91 95 LEU A N 1
ATOM 774 C CA . LEU A 1 95 ? 21.199 17.159 0.839 1.00 53.91 95 LEU A CA 1
ATOM 775 C C . LEU A 1 95 ? 20.410 18.172 -0.028 1.00 53.91 95 LEU A C 1
ATOM 777 O O . LEU A 1 95 ? 19.925 19.177 0.482 1.00 53.91 95 LEU A O 1
ATOM 781 N N . GLY A 1 96 ? 20.249 17.905 -1.328 1.00 55.62 96 GLY A N 1
ATOM 782 C CA . GLY A 1 96 ? 19.394 18.641 -2.256 1.00 55.62 96 GLY A CA 1
ATOM 783 C C . GLY A 1 96 ? 18.524 17.680 -3.070 1.00 55.62 96 GLY A C 1
ATOM 784 O O . GLY A 1 96 ? 19.004 16.620 -3.473 1.00 55.62 96 GLY A O 1
ATOM 785 N N . GLY A 1 97 ? 17.253 18.062 -3.267 1.00 61.62 97 GLY A N 1
ATOM 786 C CA . GLY A 1 97 ? 16.188 17.378 -4.023 1.00 61.62 97 GLY A CA 1
ATOM 787 C C . GLY A 1 97 ? 16.582 16.067 -4.704 1.00 61.62 97 GLY A C 1
ATOM 788 O O . GLY A 1 97 ? 17.137 16.067 -5.800 1.00 61.62 97 GLY A O 1
ATOM 789 N N . SER A 1 98 ? 16.284 14.940 -4.066 1.00 69.31 98 SER A N 1
ATOM 790 C CA . SER A 1 98 ? 16.653 13.635 -4.594 1.00 69.31 98 SER A CA 1
ATOM 791 C C . SER A 1 98 ? 15.762 13.245 -5.788 1.00 69.31 98 SER A C 1
ATOM 793 O O . SER A 1 98 ? 14.531 13.310 -5.701 1.00 69.31 98 SER A O 1
ATOM 795 N N . PRO A 1 99 ? 16.337 12.788 -6.918 1.00 82.50 99 PRO A N 1
ATOM 796 C CA . PRO A 1 99 ? 15.566 12.476 -8.120 1.00 82.50 99 PRO A CA 1
ATOM 797 C C . PRO A 1 99 ? 14.730 11.187 -7.999 1.00 82.50 99 PRO A C 1
ATOM 799 O O . PRO A 1 99 ? 14.182 10.726 -8.999 1.00 82.50 99 PRO A O 1
ATOM 802 N N . HIS A 1 100 ? 14.566 10.608 -6.798 1.00 88.00 100 HIS A N 1
ATOM 803 C CA . HIS A 1 100 ? 13.866 9.332 -6.599 1.00 88.00 100 HIS A CA 1
ATOM 804 C C . HIS A 1 100 ? 12.445 9.361 -7.159 1.00 88.00 100 HIS A C 1
ATOM 806 O O . HIS A 1 100 ? 12.031 8.400 -7.798 1.00 88.00 100 HIS A O 1
ATOM 812 N N . LEU A 1 101 ? 11.702 10.457 -6.967 1.00 89.62 101 LEU A N 1
ATOM 813 C CA . LEU A 1 101 ? 10.333 10.564 -7.484 1.00 89.62 101 LEU A CA 1
ATOM 814 C C . LEU A 1 101 ? 10.298 10.573 -9.018 1.00 89.62 101 LEU A C 1
ATOM 816 O O . LEU A 1 101 ? 9.408 9.966 -9.615 1.00 89.62 101 LEU A O 1
ATOM 820 N N . VAL A 1 102 ? 11.287 11.203 -9.657 1.00 88.50 102 VAL A N 1
ATOM 821 C CA . VAL A 1 102 ? 11.434 11.213 -11.120 1.00 88.50 102 VAL A CA 1
ATOM 822 C C . VAL A 1 102 ? 11.781 9.810 -11.619 1.00 88.50 102 VAL A C 1
ATOM 824 O O . VAL A 1 102 ? 11.127 9.308 -12.533 1.00 88.50 102 VAL A O 1
ATOM 827 N N . CYS A 1 103 ? 12.730 9.135 -10.965 1.00 90.31 103 CYS A N 1
ATOM 828 C CA . CYS A 1 103 ? 13.124 7.761 -11.278 1.00 90.31 103 CYS A CA 1
ATOM 829 C C . CYS A 1 103 ? 11.953 6.776 -11.116 1.00 90.31 103 CYS A C 1
ATOM 831 O O . CYS A 1 103 ? 11.651 6.021 -12.037 1.00 90.31 103 CYS A O 1
ATOM 833 N N . ILE A 1 104 ? 11.232 6.823 -9.989 1.00 92.00 104 ILE A N 1
ATOM 834 C CA . ILE A 1 104 ? 10.044 5.989 -9.742 1.00 92.00 104 ILE A CA 1
ATOM 835 C C . ILE A 1 104 ? 8.975 6.258 -10.805 1.00 92.00 104 ILE A C 1
ATOM 837 O O . ILE A 1 104 ? 8.372 5.319 -11.323 1.00 92.00 104 ILE A O 1
ATOM 841 N N . SER A 1 105 ? 8.742 7.525 -11.157 1.00 91.81 105 SER A N 1
ATOM 842 C CA . SER A 1 105 ? 7.779 7.895 -12.199 1.00 91.81 105 SER A CA 1
ATOM 843 C C . SER A 1 105 ? 8.158 7.307 -13.562 1.00 91.81 105 SER A C 1
ATOM 845 O O . SER A 1 105 ? 7.303 6.725 -14.230 1.00 91.81 105 SER A O 1
ATOM 847 N N . ALA A 1 106 ? 9.434 7.374 -13.951 1.00 91.19 106 ALA A N 1
ATOM 848 C CA . ALA A 1 106 ? 9.925 6.788 -15.199 1.00 91.19 106 ALA A CA 1
ATOM 849 C C . ALA A 1 106 ? 9.754 5.257 -15.234 1.00 91.19 106 ALA A C 1
ATOM 851 O O . ALA A 1 106 ? 9.235 4.718 -16.213 1.00 91.19 106 ALA A O 1
ATOM 852 N N . LEU A 1 107 ? 10.101 4.558 -14.148 1.00 92.88 107 LEU A N 1
ATOM 853 C CA . LEU A 1 107 ? 9.921 3.104 -14.050 1.00 92.88 107 LEU A CA 1
ATOM 854 C C . LEU A 1 107 ? 8.432 2.712 -14.069 1.00 92.88 107 LEU A C 1
ATOM 856 O O . LEU A 1 107 ? 8.054 1.757 -14.745 1.00 92.88 107 LEU A O 1
ATOM 860 N N . LYS A 1 108 ? 7.557 3.484 -13.407 1.00 94.12 108 LYS A N 1
ATOM 861 C CA . LYS A 1 108 ? 6.097 3.279 -13.476 1.00 94.12 108 LYS A CA 1
ATOM 862 C C . LYS A 1 108 ? 5.554 3.474 -14.893 1.00 94.12 108 LYS A C 1
ATOM 864 O O . LYS A 1 108 ? 4.727 2.680 -15.336 1.00 94.12 108 LYS A O 1
ATOM 869 N N . LYS A 1 109 ? 6.015 4.508 -15.607 1.00 93.38 109 LYS A N 1
ATOM 870 C CA . LYS A 1 109 ? 5.646 4.753 -17.011 1.00 93.38 109 LYS A CA 1
ATOM 871 C C . LYS A 1 109 ? 6.029 3.565 -17.894 1.00 93.38 109 LYS A C 1
ATOM 873 O O . LYS A 1 109 ? 5.187 3.110 -18.660 1.00 93.38 109 LYS A O 1
ATOM 878 N N . LEU A 1 110 ? 7.229 3.011 -17.713 1.00 93.62 110 LEU A N 1
ATOM 879 C CA . LEU A 1 110 ? 7.688 1.829 -18.445 1.00 93.62 110 LEU A CA 1
ATOM 880 C C . LEU A 1 110 ? 6.794 0.600 -18.224 1.00 93.62 110 LEU A C 1
ATOM 882 O O . LEU A 1 110 ? 6.443 -0.086 -19.186 1.00 93.62 110 LEU A O 1
ATOM 886 N N . CYS A 1 111 ? 6.410 0.331 -16.971 1.00 91.88 111 CYS A N 1
ATOM 887 C CA . CYS A 1 111 ? 5.530 -0.791 -16.634 1.00 91.88 111 CYS A CA 1
ATOM 888 C C . CYS A 1 111 ? 4.140 -0.664 -17.276 1.00 91.88 111 CYS A C 1
ATOM 890 O O . CYS A 1 111 ? 3.540 -1.682 -17.613 1.00 91.88 111 CYS A O 1
ATOM 892 N N . ASN A 1 112 ? 3.655 0.563 -17.492 1.00 92.44 112 ASN A N 1
ATOM 893 C CA . ASN A 1 112 ? 2.412 0.806 -18.222 1.00 92.44 112 ASN A CA 1
ATOM 894 C C . ASN A 1 112 ? 2.600 0.623 -19.736 1.00 92.44 112 ASN A C 1
ATOM 896 O O . ASN A 1 112 ? 1.845 -0.113 -20.362 1.00 92.44 112 ASN A O 1
ATOM 900 N N . CYS A 1 113 ? 3.591 1.297 -20.330 1.00 90.25 113 CYS A N 1
ATOM 901 C CA . CYS A 1 113 ? 3.928 1.168 -21.747 1.00 90.25 113 CYS A CA 1
ATOM 902 C C . CYS A 1 113 ? 5.342 1.719 -22.033 1.00 90.25 113 CYS A C 1
ATOM 904 O O . CYS A 1 113 ? 5.645 2.838 -21.611 1.00 90.25 113 CYS A O 1
ATOM 906 N N . PRO A 1 114 ? 6.196 1.013 -22.804 1.00 90.00 114 PRO A N 1
ATOM 907 C CA . PRO A 1 114 ? 7.531 1.498 -23.172 1.00 90.00 114 PRO A CA 1
ATOM 908 C C . PRO A 1 114 ? 7.566 2.873 -23.853 1.00 90.00 114 PRO A C 1
ATOM 910 O O . PRO A 1 114 ? 8.497 3.641 -23.618 1.00 90.00 114 PRO A O 1
ATOM 913 N N . SER A 1 115 ? 6.547 3.224 -24.646 1.00 88.44 115 SER A N 1
ATOM 914 C CA . SER A 1 115 ? 6.500 4.512 -25.355 1.00 88.44 115 SER A CA 1
ATOM 915 C C . SER A 1 115 ? 6.393 5.719 -24.421 1.00 88.44 115 SER A C 1
ATOM 917 O O . SER A 1 115 ? 6.809 6.808 -24.789 1.00 88.44 115 SER A O 1
ATOM 919 N N . LEU A 1 116 ? 5.911 5.541 -23.186 1.00 88.44 116 LEU A N 1
ATOM 920 C CA . LEU A 1 116 ? 5.774 6.632 -22.211 1.00 88.44 116 LEU A CA 1
ATOM 921 C C . LEU A 1 116 ? 7.114 7.124 -21.651 1.00 88.44 116 LEU A C 1
ATOM 923 O O . LEU A 1 116 ? 7.160 8.166 -20.993 1.00 88.44 116 LEU A O 1
ATOM 927 N N . VAL A 1 117 ? 8.185 6.362 -21.871 1.00 87.00 117 VAL A N 1
ATOM 928 C CA . VAL A 1 117 ? 9.560 6.753 -21.530 1.00 87.00 117 VAL A CA 1
ATOM 929 C C . VAL A 1 117 ? 10.306 7.267 -22.765 1.00 87.00 117 VAL A C 1
ATOM 931 O O . VAL A 1 117 ? 11.301 7.972 -22.634 1.00 87.00 117 VAL A O 1
ATOM 934 N N . TYR A 1 118 ? 9.804 6.963 -23.962 1.00 77.62 118 TYR A N 1
ATOM 935 C CA . TYR A 1 118 ? 10.351 7.448 -25.218 1.00 77.62 118 TYR A CA 1
ATOM 936 C C . TYR A 1 118 ? 9.766 8.827 -25.533 1.00 77.62 118 TYR A C 1
ATOM 938 O O . TYR A 1 118 ? 8.750 8.957 -26.212 1.00 77.62 118 TYR A O 1
ATOM 946 N N . THR A 1 119 ? 10.391 9.885 -25.024 1.00 64.88 119 THR A N 1
ATOM 947 C CA . THR A 1 119 ? 10.154 11.223 -25.570 1.00 64.88 119 THR A CA 1
ATOM 948 C C . THR A 1 119 ? 10.932 11.317 -26.873 1.00 64.88 119 THR A C 1
ATOM 950 O O . THR A 1 119 ? 12.156 11.440 -26.862 1.00 64.88 119 THR A O 1
ATOM 953 N N . CYS A 1 120 ? 10.234 11.190 -27.999 1.00 47.66 120 CYS A N 1
ATOM 954 C CA . CYS A 1 120 ? 10.806 11.525 -29.291 1.00 47.66 120 CYS A CA 1
ATOM 955 C C . CYS A 1 120 ? 11.140 13.024 -29.259 1.00 47.66 120 CYS A C 1
ATOM 957 O O . CYS A 1 120 ? 10.236 13.857 -29.245 1.00 47.66 120 CYS A O 1
ATOM 959 N N . ASN A 1 121 ? 12.425 13.365 -29.165 1.00 47.84 121 ASN A N 1
ATOM 960 C CA . ASN A 1 121 ? 12.888 14.708 -29.491 1.00 47.84 121 ASN A CA 1
ATOM 961 C C . ASN A 1 121 ? 12.876 14.828 -31.019 1.00 47.84 121 ASN A C 1
ATOM 963 O O . ASN A 1 121 ? 13.927 14.779 -31.653 1.00 47.84 121 ASN A O 1
ATOM 967 N N . ASP A 1 122 ? 11.685 14.940 -31.602 1.00 40.00 122 ASP A N 1
ATOM 968 C CA . ASP A 1 122 ? 11.548 15.451 -32.958 1.00 40.00 122 ASP A CA 1
ATOM 969 C C . ASP A 1 122 ? 11.628 16.983 -32.900 1.00 40.00 122 ASP A C 1
ATOM 971 O O . ASP A 1 122 ? 10.812 17.648 -32.260 1.00 40.00 122 ASP A O 1
ATOM 975 N N . THR A 1 123 ? 12.614 17.518 -33.626 1.00 35.66 123 THR A N 1
ATOM 976 C CA . THR A 1 123 ? 12.735 18.899 -34.137 1.00 35.66 123 THR A CA 1
ATOM 977 C C . THR A 1 123 ? 12.987 20.035 -33.130 1.00 35.66 123 THR A C 1
ATOM 979 O O . THR A 1 123 ? 12.053 20.649 -32.629 1.00 35.66 123 THR A O 1
ATOM 982 N N . GLN A 1 124 ? 14.256 20.396 -32.888 1.00 32.28 124 GLN A N 1
ATOM 983 C CA . GLN A 1 124 ? 15.050 21.415 -33.617 1.00 32.28 124 GLN A CA 1
ATOM 984 C C . GLN A 1 124 ? 16.398 21.651 -32.922 1.00 32.28 124 GLN A C 1
ATOM 986 O O . GLN A 1 124 ? 16.420 21.714 -31.674 1.00 32.28 124 GLN A O 1
#

Foldseek 3Di:
DVVVCCVQAVVLLVLLPDPPRDPVSVVSNVVSVVVVCVVVCVPDDDDDCVVVPVPDPDDDDDDDDDDDDPVLVVVLVVLCPDPLNVVVVDPPPPPDDRCVVVSVVLNVLSRVPVVSNDPPPPDD

Secondary structure (DSSP, 8-state):
-HHHHIIIIIHHHHHTTSTT--HHHHHHHHHHHHHHHHHHHTT-----GGGGGGTSPPPP-----PPPPHHHHHHHHHHHHSHHHHHHHS----SS--THHHHHHHHHHHHH-GGGT-------

InterPro domains:
  IPR000330 SNF2, N-terminal domain [PF00176] (10-115)
  IPR027417 P-loop containing nucleoside triphosphate hydrolase [G3DSA:3.40.50.300] (47-68)
  IPR027417 P-loop containing nucleoside triphosphate hydrolase [SSF52540] (53-117)
  IPR050496 SNF2/RAD54 Helicase and DNA Repair [PTHR45629] (3-120)

Radius of gyration: 24.09 Å; chains: 1; bounding box: 53×32×62 Å

Organism: Amphimedon queenslandica (NCBI:txid400682)

pLDDT: mean 87.9, std 13.63, range [32.28, 97.94]

Sequence (124 aa):
SQSAYRKIYEEPIVASRQVEATETEQEIGQRRAQELMRLISMFYLRRTQEINKKYLPPKVESVIFCRPTPLQVSVYHHLLSTPTVRSCLSHSHSLGGSPHLVCISALKKLCNCPSLVYTCNDTQ